Protein AF-A0A366HNV6-F1 (afdb_monomer_lite)

Organism: NCBI:txid748857

Secondary structure (DSSP, 8-state):
-HHHHHHHHHHHHHHHHHHHHHHHHHHHHHHHHHHHHHHHHHHHHHHHHHHHHHSS--S--EE--HHHHHHTTS-SSPPB-TTSPBPEEEEETTTTEEEEEPPPTTS--SGGGS-EEEEEETTEEEEEE-

Structure (mmCIF, N/CA/C/O backbone):
data_AF-A0A366HNV6-F1
#
_entry.id   AF-A0A366HNV6-F1
#
loop_
_atom_site.group_PDB
_atom_site.id
_atom_site.type_symbol
_atom_site.label_atom_id
_atom_site.label_alt_id
_atom_site.label_comp_id
_atom_site.label_asym_id
_atom_site.label_entity_id
_atom_site.label_seq_id
_atom_site.pdbx_PDB_ins_code
_atom_site.Cartn_x
_atom_site.Cartn_y
_atom_site.Cartn_z
_atom_site.occupancy
_atom_site.B_iso_or_equiv
_atom_site.auth_seq_id
_atom_site.auth_comp_id
_atom_site.auth_asym_id
_atom_site.auth_atom_id
_atom_site.pdbx_PDB_model_num
ATOM 1 N N . MET A 1 1 ? 29.506 -14.470 -51.397 1.00 60.12 1 MET A N 1
ATOM 2 C CA . MET A 1 1 ? 29.058 -15.365 -50.297 1.00 60.12 1 MET A CA 1
ATOM 3 C C . MET A 1 1 ? 29.420 -14.888 -48.881 1.00 60.12 1 MET A C 1
ATOM 5 O O . MET A 1 1 ? 28.647 -15.147 -47.970 1.00 60.12 1 MET A O 1
ATOM 9 N N . ILE A 1 2 ? 30.548 -14.193 -48.662 1.00 68.31 2 ILE A N 1
ATOM 10 C CA . ILE A 1 2 ? 31.012 -13.781 -47.314 1.00 68.31 2 ILE A CA 1
ATOM 11 C C . ILE A 1 2 ? 30.158 -12.655 -46.699 1.00 68.31 2 ILE A C 1
ATOM 13 O O . ILE A 1 2 ? 29.856 -12.694 -45.510 1.00 68.31 2 ILE A O 1
ATOM 17 N N . ILE A 1 3 ? 29.724 -11.684 -47.508 1.00 71.25 3 ILE A N 1
ATOM 18 C CA . ILE A 1 3 ? 28.937 -10.528 -47.040 1.00 71.25 3 ILE A CA 1
ATOM 19 C C . ILE A 1 3 ? 27.563 -10.976 -46.520 1.00 71.25 3 ILE A C 1
ATOM 21 O O . ILE A 1 3 ? 27.176 -10.599 -45.421 1.00 71.25 3 ILE A O 1
ATOM 25 N N . LEU A 1 4 ? 26.882 -11.876 -47.239 1.00 75.56 4 LEU A N 1
ATOM 26 C CA . LEU A 1 4 ? 25.573 -12.405 -46.840 1.00 75.56 4 LEU A CA 1
ATOM 27 C C . LEU A 1 4 ? 25.624 -13.147 -45.491 1.00 75.56 4 LEU A C 1
ATOM 29 O O . LEU A 1 4 ? 24.752 -12.950 -44.653 1.00 75.56 4 LEU A O 1
ATOM 33 N N . LYS A 1 5 ? 26.680 -13.936 -45.239 1.00 72.81 5 LYS A N 1
ATOM 34 C CA . LYS A 1 5 ? 26.885 -14.607 -43.941 1.00 72.81 5 LYS A CA 1
ATOM 35 C C . LYS A 1 5 ? 27.111 -13.618 -42.795 1.00 72.81 5 LYS A C 1
ATOM 37 O O . LYS A 1 5 ? 26.605 -13.843 -41.702 1.00 72.81 5 LYS A O 1
ATOM 42 N N . ARG A 1 6 ? 27.852 -12.531 -43.031 1.00 78.31 6 ARG A N 1
ATOM 43 C CA . ARG A 1 6 ? 28.111 -11.496 -42.013 1.00 78.31 6 ARG A CA 1
ATOM 44 C C . ARG A 1 6 ? 26.859 -10.682 -41.690 1.00 78.31 6 ARG A C 1
ATOM 46 O O . ARG A 1 6 ? 26.614 -10.403 -40.524 1.00 78.31 6 ARG A O 1
ATOM 53 N N . VAL A 1 7 ? 26.049 -10.369 -42.702 1.00 79.19 7 VAL A N 1
ATOM 54 C CA . VAL A 1 7 ? 24.757 -9.689 -42.522 1.00 79.19 7 VAL A CA 1
ATOM 55 C C . VAL A 1 7 ? 23.775 -10.579 -41.757 1.00 79.19 7 VAL A C 1
ATOM 57 O O . VAL A 1 7 ? 23.143 -10.116 -40.812 1.00 79.19 7 VAL A O 1
ATOM 60 N N . LEU A 1 8 ? 23.700 -11.871 -42.095 1.00 83.88 8 LEU A N 1
ATOM 61 C CA . LEU A 1 8 ? 22.845 -12.822 -41.382 1.00 83.88 8 LEU A CA 1
ATOM 62 C C . LEU A 1 8 ? 23.272 -12.988 -39.915 1.00 83.88 8 LEU A C 1
ATOM 64 O O . LEU A 1 8 ? 22.429 -12.972 -39.025 1.00 83.88 8 LEU A O 1
ATOM 68 N N . LEU A 1 9 ? 24.580 -13.092 -39.652 1.00 84.06 9 LEU A N 1
ATOM 69 C CA . LEU A 1 9 ? 25.114 -13.184 -38.291 1.00 84.06 9 LEU A CA 1
ATOM 70 C C . LEU A 1 9 ? 24.790 -11.928 -37.466 1.00 84.06 9 LEU A C 1
ATOM 72 O O . LEU A 1 9 ? 24.392 -12.045 -36.311 1.00 84.06 9 LEU A O 1
ATOM 76 N N . ALA A 1 10 ? 24.911 -10.738 -38.062 1.00 81.56 10 ALA A N 1
ATOM 77 C CA . ALA A 1 10 ? 24.554 -9.485 -37.403 1.00 81.56 10 ALA A CA 1
ATOM 78 C C . ALA A 1 10 ? 23.056 -9.426 -37.055 1.00 81.56 10 ALA A C 1
ATOM 80 O O . ALA A 1 10 ? 22.707 -9.051 -35.940 1.00 81.56 10 ALA A O 1
ATOM 81 N N . LEU A 1 11 ? 22.176 -9.863 -37.962 1.00 84.00 11 LEU A N 1
ATOM 82 C CA . LEU A 1 11 ? 20.732 -9.928 -37.709 1.00 84.00 11 LEU A CA 1
ATOM 83 C C . LEU A 1 11 ? 20.382 -10.893 -36.570 1.00 84.00 11 LEU A C 1
ATOM 85 O O . LEU A 1 11 ? 19.562 -10.558 -35.718 1.00 84.00 11 LEU A O 1
ATOM 89 N N . VAL A 1 12 ? 21.029 -12.060 -36.514 1.00 85.62 12 VAL A N 1
ATOM 90 C CA . VAL A 1 12 ? 20.831 -13.027 -35.423 1.00 85.62 12 VAL A CA 1
ATOM 91 C C . VAL A 1 12 ? 21.292 -12.446 -34.086 1.00 85.62 12 VAL A C 1
ATOM 93 O O . VAL A 1 12 ? 20.577 -12.569 -33.096 1.00 85.62 12 VAL A O 1
ATOM 96 N N . LEU A 1 13 ? 22.443 -11.772 -34.046 1.00 86.06 13 LEU A N 1
ATOM 97 C CA . LEU A 1 13 ? 22.943 -11.139 -32.821 1.00 86.06 13 LEU A CA 1
ATOM 98 C C . LEU A 1 13 ? 22.018 -10.019 -32.329 1.00 86.06 13 LEU A C 1
ATOM 100 O O . LEU A 1 13 ? 21.754 -9.937 -31.131 1.00 86.06 13 LEU A O 1
ATOM 104 N N . VAL A 1 14 ? 21.480 -9.201 -33.238 1.00 86.00 14 VAL A N 1
ATOM 105 C CA . VAL A 1 14 ? 20.482 -8.177 -32.895 1.00 86.00 14 VAL A CA 1
ATOM 106 C C . VAL A 1 14 ? 19.213 -8.827 -32.347 1.00 86.00 14 VAL A C 1
ATOM 108 O O . VAL A 1 14 ? 18.723 -8.415 -31.300 1.00 86.00 14 VAL A O 1
ATOM 111 N N . PHE A 1 15 ? 18.711 -9.878 -32.997 1.00 87.31 15 PHE A N 1
ATOM 112 C CA . PHE A 1 15 ? 17.508 -10.581 -32.553 1.00 87.31 15 PHE A CA 1
ATOM 113 C C . PHE A 1 15 ? 17.680 -11.211 -31.161 1.00 87.31 15 PHE A C 1
ATOM 115 O O . PHE A 1 15 ? 16.831 -11.033 -30.290 1.00 87.31 15 PHE A O 1
ATOM 122 N N . VAL A 1 16 ? 18.810 -11.879 -30.911 1.00 86.25 16 VAL A N 1
ATOM 123 C CA . VAL A 1 16 ? 19.139 -12.440 -29.590 1.00 86.25 16 VAL A CA 1
ATOM 124 C C . VAL A 1 16 ? 19.285 -11.332 -28.541 1.00 86.25 16 VAL A C 1
ATOM 126 O O . VAL A 1 16 ? 18.781 -11.479 -27.429 1.00 86.25 16 VAL A O 1
ATOM 129 N N . GLY A 1 17 ? 19.912 -10.205 -28.891 1.00 83.88 17 GLY A N 1
ATOM 130 C CA . GLY A 1 17 ? 20.029 -9.045 -28.005 1.00 83.88 17 GLY A CA 1
ATOM 131 C C . GLY A 1 17 ? 18.671 -8.465 -27.597 1.00 83.88 17 GLY A C 1
ATOM 132 O O . GLY A 1 17 ? 18.449 -8.195 -26.418 1.00 83.88 17 GLY A O 1
ATOM 133 N N . VAL A 1 18 ? 17.735 -8.346 -28.544 1.00 86.25 18 VAL A N 1
ATOM 134 C CA . VAL A 1 18 ? 16.360 -7.889 -28.273 1.00 86.25 18 VAL A CA 1
ATOM 135 C C . VAL A 1 18 ? 15.625 -8.862 -27.350 1.00 86.25 18 VAL A C 1
ATOM 137 O O . VAL A 1 18 ? 14.981 -8.427 -26.396 1.00 86.25 18 VAL A O 1
ATOM 140 N N . LEU A 1 19 ? 15.751 -10.173 -27.575 1.00 84.62 19 LEU A N 1
ATOM 141 C CA . LEU A 1 19 ? 15.124 -11.180 -26.713 1.00 84.62 19 LEU A CA 1
ATOM 142 C C . LEU A 1 19 ? 15.668 -11.151 -25.279 1.00 84.62 19 LEU A C 1
ATOM 144 O O . LEU A 1 19 ? 14.893 -11.261 -24.331 1.00 84.62 19 LEU A O 1
ATOM 148 N N . LEU A 1 20 ? 16.980 -10.966 -25.106 1.00 79.94 20 LEU A N 1
ATOM 149 C CA . LEU A 1 20 ? 17.590 -10.833 -23.781 1.00 79.94 20 LEU A CA 1
ATOM 150 C C . LEU A 1 20 ? 17.120 -9.561 -23.066 1.00 79.94 20 LEU A C 1
ATOM 152 O O . LEU A 1 20 ? 16.780 -9.622 -21.886 1.00 79.94 20 LEU A O 1
ATOM 156 N N . ALA A 1 21 ? 17.042 -8.431 -23.775 1.00 80.19 21 ALA A N 1
ATOM 157 C CA . ALA A 1 21 ? 16.529 -7.181 -23.217 1.00 80.19 21 ALA A CA 1
ATOM 158 C C . ALA A 1 21 ? 15.062 -7.314 -22.774 1.00 80.19 21 ALA A C 1
ATOM 160 O O . ALA A 1 21 ? 14.717 -6.920 -21.662 1.00 80.19 21 ALA A O 1
ATOM 161 N N . LEU A 1 22 ? 14.215 -7.942 -23.597 1.00 78.94 22 LEU A N 1
ATOM 162 C CA . LEU A 1 22 ? 12.825 -8.240 -23.239 1.00 78.94 22 LEU A CA 1
ATOM 163 C C . LEU A 1 22 ? 12.741 -9.165 -22.018 1.00 78.94 22 LEU A C 1
ATOM 165 O O . LEU A 1 22 ? 11.965 -8.899 -21.105 1.00 78.94 22 LEU A O 1
ATOM 169 N N . GLY A 1 23 ? 13.561 -10.218 -21.962 1.00 72.06 23 GLY A N 1
ATOM 170 C CA . GLY A 1 23 ? 13.603 -11.134 -20.819 1.00 72.06 23 GLY A CA 1
ATOM 171 C C . GLY A 1 23 ? 13.989 -10.444 -19.506 1.00 72.06 23 GLY A C 1
ATOM 172 O O . GLY A 1 23 ? 13.393 -10.725 -18.466 1.00 72.06 23 GLY A O 1
ATOM 173 N N . LEU A 1 24 ? 14.942 -9.508 -19.550 1.00 74.88 24 LEU A N 1
ATOM 174 C CA . LEU A 1 24 ? 15.334 -8.704 -18.388 1.00 74.88 24 LEU A CA 1
ATOM 175 C C . LEU A 1 24 ? 14.228 -7.733 -17.958 1.00 74.88 24 LEU A C 1
ATOM 177 O O . LEU A 1 24 ? 13.960 -7.625 -16.764 1.00 74.88 24 LEU A O 1
ATOM 181 N N . LEU A 1 25 ? 13.545 -7.090 -18.911 1.00 68.62 25 LEU A N 1
ATOM 182 C CA . LEU A 1 25 ? 12.407 -6.208 -18.629 1.00 68.62 25 LEU A CA 1
ATOM 183 C C . LEU A 1 25 ? 11.244 -6.966 -17.974 1.00 68.62 25 LEU A C 1
ATOM 185 O O . LEU A 1 25 ? 10.707 -6.504 -16.972 1.00 68.62 25 LEU A O 1
ATOM 189 N N . PHE A 1 26 ? 10.903 -8.155 -18.480 1.00 65.75 26 PHE A N 1
ATOM 190 C CA . PHE A 1 26 ? 9.864 -9.008 -17.889 1.00 65.75 26 PHE A CA 1
ATOM 191 C C . PHE A 1 26 ? 10.214 -9.501 -16.484 1.00 65.75 26 PHE A C 1
ATOM 193 O O . PHE A 1 26 ? 9.329 -9.708 -15.653 1.00 65.75 26 PHE A O 1
ATOM 200 N N . ARG A 1 27 ? 11.500 -9.745 -16.216 1.00 61.78 27 ARG A N 1
ATOM 201 C CA . ARG A 1 27 ? 11.951 -10.134 -14.879 1.00 61.78 27 ARG A CA 1
ATOM 202 C C . ARG A 1 27 ? 11.842 -8.958 -13.912 1.00 61.78 27 ARG A C 1
ATOM 204 O O . ARG A 1 27 ? 11.196 -9.104 -12.882 1.00 61.78 27 ARG A O 1
ATOM 211 N N . ALA A 1 28 ? 12.361 -7.794 -14.300 1.00 61.25 28 ALA A N 1
ATOM 212 C CA . ALA A 1 28 ? 12.270 -6.575 -13.502 1.00 61.25 28 ALA A CA 1
ATOM 213 C C . ALA A 1 28 ? 10.812 -6.189 -13.203 1.00 61.25 28 ALA A C 1
ATOM 215 O O . ALA A 1 28 ? 10.495 -5.845 -12.070 1.00 61.25 28 ALA A O 1
ATOM 216 N N . SER A 1 29 ? 9.902 -6.315 -14.177 1.00 63.62 29 SER A N 1
ATOM 217 C CA . SER A 1 29 ? 8.482 -6.027 -13.947 1.00 63.62 29 SER A CA 1
ATOM 218 C C . SER A 1 29 ? 7.850 -6.978 -12.929 1.00 63.62 29 SER A C 1
ATOM 220 O O . SER A 1 29 ? 7.024 -6.555 -12.131 1.00 63.62 29 SER A O 1
ATOM 222 N N . LYS A 1 30 ? 8.230 -8.264 -12.932 1.00 61.50 30 LYS A N 1
ATOM 223 C CA . LYS A 1 30 ? 7.738 -9.225 -11.934 1.00 61.50 30 LYS A CA 1
ATOM 224 C C . LYS A 1 30 ? 8.288 -8.934 -10.544 1.00 61.50 30 LYS A C 1
ATOM 226 O O . LYS A 1 30 ? 7.525 -9.013 -9.588 1.00 61.50 30 LYS A O 1
ATOM 231 N N . ASP A 1 31 ? 9.569 -8.592 -10.445 1.00 61.47 31 ASP A N 1
ATOM 232 C CA . ASP A 1 31 ? 10.207 -8.278 -9.166 1.00 61.47 31 ASP A CA 1
ATOM 233 C C . ASP A 1 31 ? 9.547 -7.045 -8.515 1.00 61.47 31 ASP A C 1
ATOM 235 O O . ASP A 1 31 ? 9.221 -7.088 -7.333 1.00 61.47 31 ASP A O 1
ATOM 239 N N . ILE A 1 32 ? 9.227 -6.010 -9.304 1.00 64.25 32 ILE A N 1
ATOM 240 C CA . ILE A 1 32 ? 8.512 -4.809 -8.835 1.00 64.25 32 ILE A CA 1
ATOM 241 C C . ILE A 1 32 ? 7.104 -5.149 -8.313 1.00 64.25 32 ILE A C 1
ATOM 243 O O . ILE A 1 32 ? 6.721 -4.711 -7.233 1.00 64.25 32 ILE A O 1
ATOM 247 N N . VAL A 1 33 ? 6.332 -5.964 -9.040 1.00 64.19 33 VAL A N 1
ATOM 248 C CA . VAL A 1 33 ? 4.962 -6.332 -8.626 1.00 64.19 33 VAL A CA 1
ATOM 249 C C . VAL A 1 33 ? 4.960 -7.180 -7.347 1.00 64.19 33 VAL A C 1
ATOM 251 O O . VAL A 1 33 ? 4.050 -7.069 -6.521 1.00 64.19 33 VAL A O 1
ATOM 254 N N . VAL A 1 34 ? 5.960 -8.049 -7.168 1.00 64.94 34 VAL A N 1
ATOM 255 C CA . VAL A 1 34 ? 6.117 -8.834 -5.933 1.00 64.94 34 VAL A CA 1
ATOM 256 C C . VAL A 1 34 ? 6.438 -7.920 -4.751 1.00 64.94 34 VAL A C 1
ATOM 258 O O . VAL A 1 34 ? 5.854 -8.104 -3.682 1.00 64.94 34 VAL A O 1
ATOM 261 N N . ASP A 1 35 ? 7.300 -6.923 -4.952 1.00 78.06 35 ASP A N 1
ATOM 262 C CA . ASP A 1 35 ? 7.664 -5.953 -3.917 1.00 78.06 35 ASP A CA 1
ATOM 263 C C . ASP A 1 35 ? 6.448 -5.125 -3.470 1.00 78.06 35 ASP A C 1
ATOM 265 O O . ASP A 1 35 ? 6.149 -5.065 -2.275 1.00 78.06 35 ASP A O 1
ATOM 269 N N . THR A 1 36 ? 5.628 -4.631 -4.411 1.00 80.94 36 THR A N 1
ATOM 270 C CA . THR A 1 36 ? 4.380 -3.929 -4.060 1.00 80.94 36 THR A CA 1
ATOM 271 C C . THR A 1 36 ? 3.443 -4.788 -3.212 1.00 80.94 36 THR A C 1
ATOM 273 O O . THR A 1 36 ? 2.882 -4.315 -2.222 1.00 80.94 36 THR A O 1
ATOM 276 N N . ARG A 1 37 ? 3.240 -6.060 -3.586 1.00 80.31 37 ARG A N 1
ATOM 277 C CA . ARG A 1 37 ? 2.357 -6.972 -2.834 1.00 80.31 37 ARG A CA 1
ATOM 278 C C . ARG A 1 37 ? 2.845 -7.150 -1.398 1.00 80.31 37 ARG A C 1
ATOM 280 O O . ARG A 1 37 ? 2.030 -7.142 -0.476 1.00 80.31 37 ARG A O 1
ATOM 287 N N . MET A 1 38 ? 4.154 -7.302 -1.213 1.00 82.31 38 MET A N 1
ATOM 288 C CA . MET A 1 38 ? 4.768 -7.446 0.107 1.00 82.31 38 MET A CA 1
ATOM 289 C C . MET A 1 38 ? 4.630 -6.171 0.941 1.00 82.31 38 MET A C 1
ATOM 291 O O . MET A 1 38 ? 4.242 -6.250 2.106 1.00 82.31 38 MET A O 1
ATOM 295 N N . GLU A 1 39 ? 4.872 -5.005 0.345 1.00 83.75 39 GLU A N 1
ATOM 296 C CA . GLU A 1 39 ? 4.720 -3.701 0.999 1.00 83.75 39 GLU A CA 1
ATOM 297 C C . GLU A 1 39 ? 3.267 -3.424 1.414 1.00 83.75 39 GLU A C 1
ATOM 299 O O . GLU A 1 39 ? 3.011 -2.973 2.534 1.00 83.75 39 GLU A O 1
ATOM 304 N N . LEU A 1 40 ? 2.291 -3.776 0.571 1.00 84.25 40 LEU A N 1
ATOM 305 C CA . LEU A 1 40 ? 0.869 -3.648 0.897 1.00 84.25 40 LEU A CA 1
ATOM 306 C C . LEU A 1 40 ? 0.471 -4.546 2.080 1.00 84.25 40 LEU A C 1
ATOM 308 O O . LEU A 1 40 ? -0.265 -4.117 2.971 1.00 84.25 40 LEU A O 1
ATOM 312 N N . VAL A 1 41 ? 0.980 -5.783 2.120 1.00 84.50 41 VAL A N 1
ATOM 313 C CA . VAL A 1 41 ? 0.772 -6.700 3.252 1.00 84.50 41 VAL A CA 1
ATOM 314 C C . VAL A 1 41 ? 1.461 -6.178 4.514 1.00 84.50 41 VAL A C 1
ATOM 316 O O . VAL A 1 41 ? 0.859 -6.219 5.583 1.00 84.50 41 VAL A O 1
ATOM 319 N N . ALA A 1 42 ? 2.676 -5.637 4.414 1.00 85.38 42 ALA A N 1
ATOM 320 C CA . ALA A 1 42 ? 3.372 -5.038 5.551 1.00 85.38 42 ALA A CA 1
ATOM 321 C C . ALA A 1 42 ? 2.584 -3.855 6.136 1.00 85.38 42 ALA A C 1
ATOM 323 O O . ALA A 1 42 ? 2.411 -3.774 7.352 1.00 85.38 42 ALA A O 1
ATOM 324 N N . CYS A 1 43 ? 2.026 -2.993 5.279 1.00 86.50 43 CYS A N 1
ATOM 325 C CA . CYS A 1 43 ? 1.140 -1.910 5.704 1.00 86.50 43 CYS A CA 1
ATOM 326 C C . CYS A 1 43 ? -0.115 -2.440 6.410 1.00 86.50 43 CYS A C 1
ATOM 328 O O . CYS A 1 43 ? -0.556 -1.871 7.408 1.00 86.50 43 CYS A O 1
ATOM 330 N N . ALA A 1 44 ? -0.682 -3.542 5.918 1.00 87.38 44 ALA A N 1
ATOM 331 C CA . ALA A 1 44 ? -1.868 -4.160 6.496 1.00 87.38 44 ALA A CA 1
ATOM 332 C C . ALA A 1 44 ? -1.590 -4.774 7.879 1.00 87.38 44 ALA A C 1
ATOM 334 O O . ALA A 1 44 ? -2.379 -4.586 8.805 1.00 87.38 44 ALA A O 1
ATOM 335 N N . VAL A 1 45 ? -0.447 -5.447 8.042 1.00 87.38 45 VAL A N 1
ATOM 336 C CA . VAL A 1 45 ? 0.016 -5.969 9.338 1.00 87.38 45 VAL A CA 1
ATOM 337 C C . VAL A 1 45 ? 0.255 -4.825 10.319 1.00 87.38 45 VAL A C 1
ATOM 339 O O . VAL A 1 45 ? -0.252 -4.862 11.436 1.00 87.38 45 VAL A O 1
ATOM 342 N N . ALA A 1 46 ? 0.938 -3.765 9.891 1.00 88.06 46 ALA A N 1
ATOM 343 C CA . ALA A 1 46 ? 1.201 -2.618 10.749 1.00 88.06 46 ALA A CA 1
ATOM 344 C C . ALA A 1 46 ? -0.095 -1.896 11.167 1.00 88.06 46 ALA A C 1
ATOM 346 O O . ALA A 1 46 ? -0.242 -1.489 12.319 1.00 88.06 46 ALA A O 1
ATOM 347 N N . ALA A 1 47 ? -1.074 -1.782 10.262 1.00 86.75 47 ALA A N 1
ATOM 348 C CA . ALA A 1 47 ? -2.398 -1.248 10.581 1.00 86.75 47 ALA A CA 1
ATOM 349 C C . ALA A 1 47 ? -3.146 -2.121 11.600 1.00 86.75 47 ALA A C 1
ATOM 351 O O . ALA A 1 47 ? -3.782 -1.585 12.512 1.00 86.75 47 ALA A O 1
ATOM 352 N N . GLN A 1 48 ? -3.042 -3.449 11.485 1.00 87.56 48 GLN A N 1
ATOM 353 C CA . GLN A 1 48 ? -3.602 -4.379 12.465 1.00 87.56 48 GLN A CA 1
ATOM 354 C C . GLN A 1 48 ? -2.930 -4.228 13.835 1.00 87.56 48 GLN A C 1
ATOM 356 O O . GLN A 1 48 ? -3.620 -4.132 14.850 1.00 87.56 48 GLN A O 1
ATOM 361 N N . ASP A 1 49 ? -1.601 -4.150 13.881 1.00 88.00 49 ASP A N 1
ATOM 362 C CA . ASP A 1 49 ? -0.849 -3.954 15.124 1.00 88.00 49 ASP A CA 1
ATOM 363 C C . ASP A 1 49 ? -1.177 -2.609 15.778 1.00 88.00 49 ASP A C 1
ATOM 365 O O . ASP A 1 49 ? -1.382 -2.531 16.995 1.00 88.00 49 ASP A O 1
ATOM 369 N N . TYR A 1 50 ? -1.327 -1.554 14.973 1.00 87.25 50 TYR A N 1
ATOM 370 C CA . TYR A 1 50 ? -1.793 -0.256 15.446 1.00 87.25 50 TYR A CA 1
ATOM 371 C C . TYR A 1 50 ? -3.181 -0.365 16.087 1.00 87.25 50 TYR A C 1
ATOM 373 O O . TYR A 1 50 ? -3.375 0.126 17.203 1.00 87.25 50 TYR A O 1
ATOM 381 N N . ARG A 1 51 ? -4.127 -1.049 15.425 1.00 86.81 51 ARG A N 1
ATOM 382 C CA . ARG A 1 51 ? -5.493 -1.282 15.924 1.00 86.81 51 ARG A CA 1
ATOM 383 C C . ARG A 1 51 ? -5.514 -2.104 17.209 1.00 86.81 51 ARG A C 1
ATOM 385 O O . ARG A 1 51 ? -6.310 -1.791 18.100 1.00 86.81 51 ARG A O 1
ATOM 392 N N . ASN A 1 52 ? -4.655 -3.116 1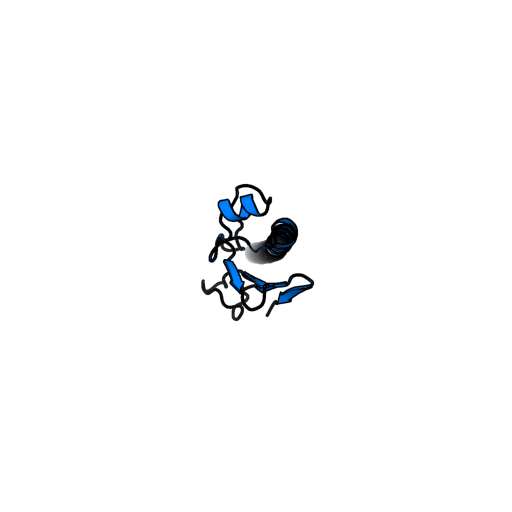7.309 1.00 87.62 52 ASN A N 1
ATOM 393 C CA . ASN A 1 52 ? -4.490 -3.950 18.499 1.00 87.62 52 ASN A CA 1
ATOM 394 C C . ASN A 1 52 ? -3.940 -3.137 19.678 1.00 87.62 52 ASN A C 1
ATOM 396 O O . ASN A 1 52 ? -4.401 -3.294 20.805 1.00 87.62 52 ASN A O 1
ATOM 400 N N . THR A 1 53 ? -2.996 -2.234 19.410 1.00 87.38 53 THR A N 1
ATOM 401 C CA . THR A 1 53 ? -2.327 -1.423 20.437 1.00 87.38 53 THR A CA 1
ATOM 402 C C . THR A 1 53 ? -3.199 -0.264 20.923 1.00 87.38 53 THR A C 1
ATOM 404 O O . THR A 1 53 ? -3.274 0.003 22.119 1.00 87.38 53 THR A O 1
ATOM 407 N N . HIS A 1 54 ? -3.873 0.433 20.005 1.00 87.50 54 HIS A N 1
ATOM 408 C CA . HIS A 1 54 ? -4.579 1.686 20.300 1.00 87.50 54 HIS A CA 1
ATOM 409 C C . HIS A 1 54 ? -6.096 1.526 20.426 1.00 87.50 54 HIS A C 1
ATOM 411 O O . HIS A 1 54 ? -6.788 2.489 20.755 1.00 87.50 54 HIS A O 1
ATOM 417 N N . GLY A 1 55 ? -6.645 0.348 20.124 1.00 87.44 55 GLY A N 1
ATOM 418 C CA . GLY A 1 55 ? -8.089 0.118 20.170 1.00 87.44 55 GLY A CA 1
ATOM 419 C C . GLY A 1 55 ? -8.877 0.795 19.038 1.00 87.44 55 GLY A C 1
ATOM 420 O O . GLY A 1 55 ? -10.104 0.727 19.033 1.00 87.44 55 GLY A O 1
ATOM 421 N N . LYS A 1 56 ? -8.199 1.437 18.078 1.00 87.00 56 LYS A N 1
ATOM 422 C CA . LYS A 1 56 ? -8.801 2.136 16.934 1.00 87.00 56 LYS A CA 1
ATOM 423 C C . LYS A 1 56 ? -7.900 2.085 15.701 1.00 87.00 56 LYS A C 1
ATOM 425 O O . LYS A 1 56 ? -6.690 1.922 15.825 1.00 87.00 56 LYS A O 1
ATOM 430 N N . TRP A 1 57 ? -8.493 2.234 14.521 1.00 85.62 57 TRP A N 1
ATOM 431 C CA . TRP A 1 57 ? -7.755 2.360 13.262 1.00 85.62 57 TRP A CA 1
ATOM 432 C C . TRP A 1 57 ? -7.055 3.728 13.144 1.00 85.62 57 TRP A C 1
ATOM 434 O O . TRP A 1 57 ? -7.482 4.680 13.808 1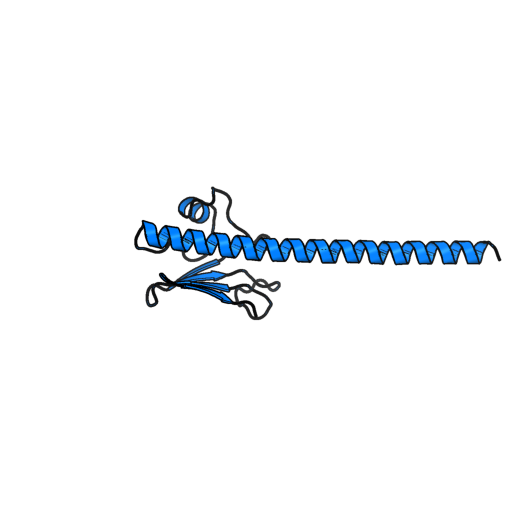.00 85.62 57 TRP A O 1
ATOM 444 N N . PRO A 1 58 ? -6.013 3.857 12.299 1.00 81.50 58 PRO A N 1
ATOM 445 C CA . PRO A 1 58 ? -5.351 5.136 12.038 1.00 81.50 58 PRO A CA 1
ATOM 446 C C . PRO A 1 58 ? -6.339 6.193 11.518 1.00 81.50 58 PRO A C 1
ATOM 448 O O . PRO A 1 58 ? -7.218 5.891 10.712 1.00 81.50 58 PRO A O 1
ATOM 451 N N . GLU A 1 59 ? -6.193 7.446 11.957 1.00 71.31 59 GLU A N 1
ATOM 452 C CA . GLU A 1 59 ? -7.164 8.520 11.670 1.00 71.31 59 GLU A CA 1
ATOM 453 C C . GLU A 1 59 ? -7.054 9.128 10.259 1.00 71.31 59 GLU A C 1
ATOM 455 O O . GLU A 1 59 ? -7.897 9.937 9.874 1.00 71.31 59 GLU A O 1
ATOM 460 N N . ASN A 1 60 ? -6.082 8.710 9.447 1.00 66.81 60 ASN A N 1
ATOM 461 C CA . ASN A 1 60 ? -5.891 9.252 8.104 1.00 66.81 60 ASN A CA 1
ATOM 462 C C . ASN A 1 60 ? -6.619 8.381 7.063 1.00 66.81 60 ASN A C 1
ATOM 464 O O . ASN A 1 60 ? -6.220 7.250 6.780 1.00 66.81 60 ASN A O 1
ATOM 468 N N . ARG A 1 61 ? -7.731 8.900 6.530 1.00 64.50 61 ARG A N 1
ATOM 469 C CA . ARG A 1 61 ? -8.565 8.238 5.517 1.00 64.50 61 ARG A CA 1
ATOM 470 C C . ARG A 1 61 ? -8.214 8.811 4.157 1.00 64.50 61 ARG A C 1
ATOM 472 O O . ARG A 1 61 ? -8.547 9.953 3.859 1.00 64.50 61 ARG A O 1
ATOM 479 N N . GLY A 1 62 ? -7.537 8.027 3.341 1.00 74.94 62 GLY A N 1
ATOM 480 C CA . GLY A 1 62 ? -7.054 8.496 2.056 1.00 74.94 62 GLY A CA 1
ATOM 481 C C . GLY A 1 62 ? -5.803 7.743 1.688 1.00 74.94 62 GLY A C 1
ATOM 482 O O . GLY A 1 62 ? -5.906 6.698 1.067 1.00 74.94 62 GLY A O 1
ATOM 483 N N . GLN A 1 63 ? -4.642 8.249 2.088 1.00 84.38 63 GLN A N 1
ATOM 484 C CA . GLN A 1 63 ? -3.346 7.744 1.643 1.00 84.38 63 GLN A CA 1
ATOM 485 C C . GLN A 1 63 ? -2.444 7.377 2.824 1.00 84.38 63 GLN A C 1
ATOM 487 O O . GLN A 1 63 ? -2.450 8.048 3.856 1.00 84.38 63 GLN A O 1
ATOM 492 N N . ILE A 1 64 ? -1.631 6.335 2.655 1.00 83.75 64 ILE A N 1
ATOM 493 C CA . ILE A 1 64 ? -0.536 5.979 3.559 1.00 83.75 64 ILE A CA 1
ATOM 494 C C . ILE A 1 64 ? 0.641 6.906 3.250 1.00 83.75 64 ILE A C 1
ATOM 496 O O . ILE A 1 64 ? 1.613 6.551 2.583 1.00 83.75 64 ILE A O 1
ATOM 500 N N . ASP A 1 65 ? 0.514 8.148 3.705 1.00 82.75 65 ASP A N 1
ATOM 501 C CA . ASP A 1 65 ? 1.577 9.140 3.617 1.00 82.75 65 ASP A CA 1
ATOM 502 C C . ASP A 1 65 ? 2.676 8.886 4.673 1.00 82.75 65 ASP A C 1
ATOM 504 O O . ASP A 1 65 ? 2.659 7.907 5.428 1.00 82.75 65 ASP A O 1
ATOM 508 N N . ALA A 1 66 ? 3.667 9.775 4.727 1.00 80.44 66 ALA A N 1
ATOM 509 C CA . ALA A 1 66 ? 4.756 9.710 5.701 1.00 80.44 66 ALA A CA 1
ATOM 510 C C . ALA A 1 66 ? 4.269 9.728 7.163 1.00 80.44 66 ALA A C 1
ATOM 512 O O . ALA A 1 66 ? 4.865 9.076 8.023 1.00 80.44 66 ALA A O 1
ATOM 513 N N . SER A 1 67 ? 3.188 10.457 7.456 1.00 80.19 67 SER A N 1
ATOM 514 C CA . SER A 1 67 ? 2.630 10.560 8.807 1.00 80.19 67 SER A CA 1
ATOM 515 C C . SER A 1 67 ? 1.969 9.251 9.231 1.00 80.19 67 SER A C 1
ATOM 517 O O . SER A 1 67 ? 2.221 8.770 10.336 1.00 80.19 67 SER A O 1
ATOM 519 N N . VAL A 1 68 ? 1.214 8.618 8.327 1.00 81.38 68 VAL A N 1
ATOM 520 C CA . VAL A 1 68 ? 0.598 7.305 8.562 1.00 81.38 68 VAL A CA 1
ATOM 521 C C . VAL A 1 68 ? 1.671 6.239 8.686 1.00 81.38 68 VAL A C 1
ATOM 523 O O . VAL A 1 68 ? 1.649 5.465 9.632 1.00 81.38 68 VAL A O 1
ATOM 526 N N . SER A 1 69 ? 2.654 6.242 7.788 1.00 81.81 69 SER A N 1
ATOM 527 C CA . SER A 1 69 ? 3.773 5.294 7.828 1.00 81.81 69 SER A CA 1
ATOM 528 C C . SER A 1 69 ? 4.539 5.392 9.152 1.00 81.81 69 SER A C 1
ATOM 530 O O . SER A 1 69 ? 4.865 4.373 9.759 1.00 81.81 69 SER A O 1
ATOM 532 N N . THR A 1 70 ? 4.734 6.613 9.663 1.00 83.50 70 THR A N 1
ATOM 533 C CA . THR A 1 70 ? 5.337 6.844 10.984 1.00 83.50 70 THR A CA 1
ATOM 534 C C . THR A 1 70 ? 4.441 6.333 12.112 1.00 83.50 70 THR A C 1
ATOM 536 O O . THR A 1 70 ? 4.930 5.652 13.010 1.00 83.50 70 T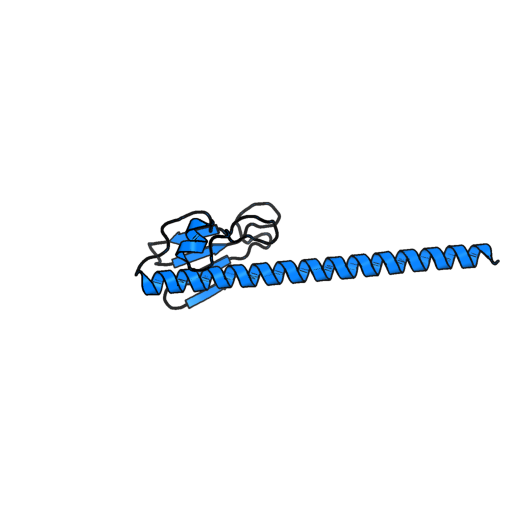HR A O 1
ATOM 539 N N . ALA A 1 71 ? 3.134 6.614 12.062 1.00 79.31 71 ALA A N 1
ATOM 540 C CA . ALA A 1 71 ? 2.169 6.144 13.059 1.00 79.31 71 ALA A CA 1
ATOM 541 C C . ALA A 1 71 ? 2.071 4.610 13.108 1.00 79.31 71 ALA A C 1
ATOM 543 O O . ALA A 1 71 ? 1.898 4.038 14.180 1.00 79.31 71 ALA A O 1
ATOM 544 N N . LEU A 1 72 ? 2.233 3.952 11.960 1.00 82.56 72 LEU A N 1
ATOM 545 C CA . LEU A 1 72 ? 2.284 2.499 11.814 1.00 82.56 72 LEU A CA 1
ATOM 546 C C . LEU A 1 72 ? 3.655 1.898 12.185 1.00 82.56 72 LEU A C 1
ATOM 548 O O . LEU A 1 72 ? 3.838 0.689 12.092 1.00 82.56 72 LEU A O 1
ATOM 552 N N . GLY A 1 73 ? 4.638 2.710 12.590 1.00 79.88 73 GLY A N 1
ATOM 553 C CA . GLY A 1 73 ? 5.977 2.231 12.951 1.00 79.88 73 GLY A CA 1
ATOM 554 C C . GLY A 1 73 ? 6.830 1.779 11.759 1.00 79.88 73 GLY A C 1
ATOM 555 O O . GLY A 1 73 ? 7.859 1.137 11.947 1.00 79.88 73 GLY A O 1
ATOM 556 N N . MET A 1 74 ? 6.439 2.131 10.532 1.00 78.75 74 MET A N 1
ATOM 557 C CA . MET A 1 74 ? 7.096 1.713 9.288 1.00 78.75 74 MET A CA 1
ATOM 558 C C . MET A 1 74 ? 8.175 2.696 8.801 1.00 78.75 74 MET A C 1
ATOM 560 O O . MET A 1 74 ? 8.749 2.495 7.729 1.00 78.75 74 MET A O 1
ATOM 564 N N . GLY A 1 75 ? 8.457 3.753 9.570 1.00 75.88 75 GLY A N 1
ATOM 565 C CA . GLY A 1 75 ? 9.385 4.830 9.211 1.00 75.88 75 GLY A CA 1
ATOM 566 C C . GLY A 1 75 ? 8.716 6.002 8.476 1.00 75.88 75 GLY A C 1
ATOM 567 O O . GLY A 1 75 ? 7.556 5.934 8.086 1.00 75.88 75 GLY A O 1
ATOM 568 N N . GLY A 1 76 ? 9.455 7.106 8.308 1.00 67.06 76 GLY A N 1
ATOM 569 C CA . GLY A 1 76 ? 8.934 8.378 7.777 1.00 67.06 76 GLY A CA 1
ATOM 570 C C . GLY A 1 76 ? 8.809 8.478 6.253 1.00 67.06 76 GLY A C 1
ATOM 571 O O . GLY A 1 76 ? 8.474 9.544 5.744 1.00 67.06 76 GLY A O 1
ATOM 572 N N . GLY A 1 77 ? 9.099 7.409 5.510 1.00 73.00 77 GLY A N 1
ATOM 573 C CA . GLY A 1 77 ? 8.865 7.359 4.067 1.00 73.00 77 GLY A CA 1
ATOM 574 C C . GLY A 1 77 ? 7.436 6.907 3.783 1.00 73.00 77 GLY A C 1
ATOM 575 O O . GLY A 1 77 ? 7.035 5.853 4.268 1.00 73.00 77 GLY A O 1
ATOM 576 N N . GLY A 1 78 ? 6.673 7.689 3.014 1.00 72.50 78 GLY A N 1
ATOM 577 C CA . GLY A 1 78 ? 5.368 7.245 2.516 1.00 72.50 78 GLY A CA 1
ATOM 578 C C . GLY A 1 78 ? 5.520 5.982 1.667 1.00 72.50 78 GLY A C 1
ATOM 579 O O . GLY A 1 78 ? 6.457 5.883 0.873 1.00 72.50 78 GLY A O 1
ATOM 580 N N . ARG A 1 79 ? 4.620 5.016 1.849 1.00 81.44 79 ARG A N 1
ATOM 581 C CA . ARG A 1 79 ? 4.656 3.733 1.136 1.00 81.44 79 ARG A CA 1
ATOM 582 C C . ARG A 1 79 ? 3.916 3.850 -0.193 1.00 81.44 79 ARG A C 1
ATOM 584 O O . ARG A 1 79 ? 2.827 4.423 -0.234 1.00 81.44 79 ARG A O 1
ATOM 591 N N . GLN A 1 80 ? 4.524 3.352 -1.267 1.00 84.44 80 GLN A N 1
ATOM 592 C CA . GLN A 1 80 ? 4.064 3.560 -2.640 1.00 84.44 80 GLN A CA 1
ATOM 593 C C . GLN A 1 80 ? 3.878 2.240 -3.398 1.00 84.44 80 GLN A C 1
ATOM 595 O O . GLN A 1 80 ? 4.539 1.251 -3.096 1.00 84.44 80 GLN A O 1
ATOM 600 N N . ASP A 1 81 ? 2.986 2.257 -4.387 1.00 84.50 81 ASP A N 1
ATOM 601 C CA . ASP A 1 81 ? 2.774 1.189 -5.363 1.00 84.50 81 ASP A CA 1
ATOM 602 C C . ASP A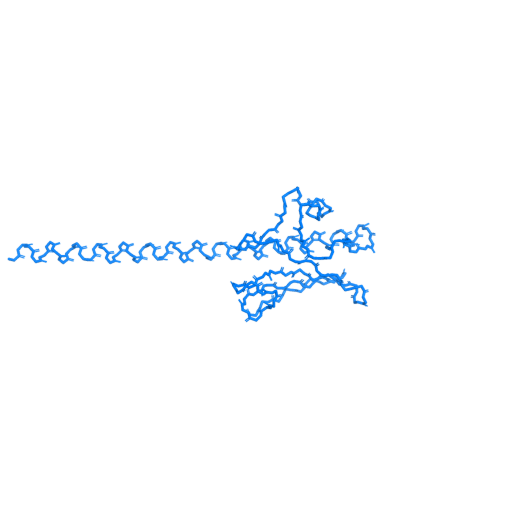 1 81 ? 3.857 1.173 -6.462 1.00 84.50 81 ASP A C 1
ATOM 604 O O . ASP A 1 81 ? 4.745 2.030 -6.501 1.00 84.50 81 ASP A O 1
ATOM 608 N N . GLU A 1 82 ? 3.774 0.220 -7.397 1.00 80.81 82 GLU A N 1
ATOM 609 C CA . GLU A 1 82 ? 4.732 0.076 -8.505 1.00 80.81 82 GLU A CA 1
ATOM 610 C C . GLU A 1 82 ? 4.757 1.270 -9.473 1.00 80.81 82 GLU A C 1
ATOM 612 O O . GLU A 1 82 ? 5.662 1.387 -10.302 1.00 80.81 82 GLU A O 1
ATOM 617 N N . TRP A 1 83 ? 3.781 2.173 -9.362 1.00 80.00 83 TRP A N 1
ATOM 618 C CA . TRP A 1 83 ? 3.682 3.405 -10.136 1.00 80.00 83 TRP A CA 1
ATOM 619 C C . TRP A 1 83 ? 4.110 4.642 -9.329 1.00 80.00 83 TRP A C 1
ATOM 621 O O . TRP A 1 83 ? 3.958 5.768 -9.809 1.00 80.00 83 TRP A O 1
ATOM 631 N N . GLY A 1 84 ? 4.655 4.458 -8.122 1.00 80.06 84 GLY A N 1
ATOM 632 C CA . GLY A 1 84 ? 5.126 5.534 -7.247 1.00 80.06 84 GLY A CA 1
ATOM 633 C C . GLY A 1 84 ? 4.000 6.318 -6.568 1.00 80.06 84 GLY A C 1
ATOM 634 O O . GLY A 1 84 ? 4.216 7.435 -6.089 1.00 80.06 84 GLY A O 1
ATOM 635 N N . ARG A 1 85 ? 2.778 5.779 -6.538 1.00 84.31 85 ARG A N 1
ATOM 636 C CA . ARG A 1 85 ? 1.620 6.422 -5.905 1.00 84.31 85 ARG A CA 1
ATOM 637 C C . ARG A 1 85 ? 1.435 5.876 -4.499 1.00 84.31 85 ARG A C 1
ATOM 639 O O . ARG A 1 85 ? 1.636 4.687 -4.286 1.00 84.31 85 ARG A O 1
ATOM 646 N N . PRO A 1 86 ? 1.041 6.707 -3.527 1.00 85.81 86 PRO A N 1
ATOM 647 C CA . PRO A 1 86 ? 0.852 6.237 -2.166 1.00 85.81 86 PRO A CA 1
ATOM 648 C C . PRO A 1 86 ? -0.259 5.188 -2.097 1.00 85.81 86 PRO A C 1
ATOM 650 O O . PRO A 1 86 ? -1.283 5.319 -2.774 1.00 85.81 86 PRO A O 1
ATOM 653 N N . PHE A 1 87 ? -0.088 4.183 -1.240 1.00 87.94 87 PHE A N 1
ATOM 654 C CA . PHE A 1 87 ? -1.170 3.242 -0.963 1.00 87.94 87 PHE A CA 1
ATOM 655 C C . PHE A 1 87 ? -2.376 3.961 -0.381 1.00 87.94 87 PHE A C 1
ATOM 657 O O . PHE A 1 87 ? -2.243 4.933 0.360 1.00 87.94 87 PHE A O 1
ATOM 664 N N . LEU A 1 88 ? -3.562 3.458 -0.688 1.00 87.25 88 LE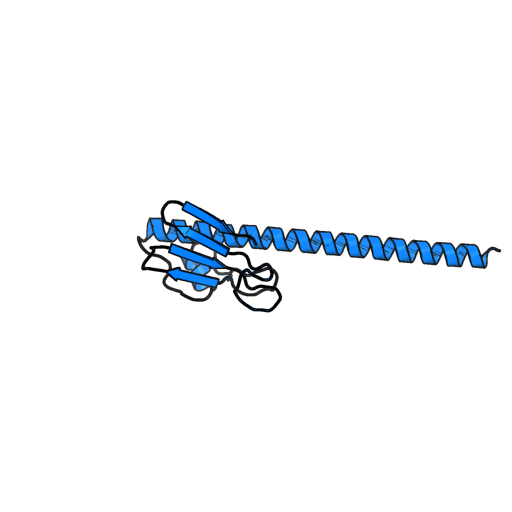U A N 1
ATOM 665 C CA . LEU A 1 88 ? -4.800 3.982 -0.146 1.00 87.25 88 LEU A CA 1
ATOM 666 C C . LEU A 1 88 ? -5.176 3.235 1.129 1.00 87.25 88 LEU A C 1
ATOM 668 O O . LEU A 1 88 ? -5.095 2.010 1.169 1.00 87.25 88 LEU A O 1
ATOM 672 N N . LEU A 1 89 ? -5.631 3.972 2.142 1.00 87.44 89 LEU A N 1
ATOM 673 C CA . LEU A 1 89 ? -6.182 3.429 3.382 1.00 87.44 89 LEU A CA 1
ATOM 674 C C . LEU A 1 89 ? -7.608 3.949 3.569 1.00 87.44 89 LEU A C 1
ATOM 676 O O . LEU A 1 89 ? -7.828 5.140 3.804 1.00 87.44 89 LEU A O 1
ATOM 680 N N . ALA A 1 90 ? -8.577 3.043 3.494 1.00 86.81 90 ALA A N 1
ATOM 681 C CA . ALA A 1 90 ? -9.977 3.316 3.777 1.00 86.81 90 ALA A CA 1
ATOM 682 C C . ALA A 1 90 ? -10.404 2.559 5.037 1.00 86.81 90 ALA A C 1
ATOM 684 O O . ALA A 1 90 ? -10.275 1.343 5.116 1.00 86.81 90 ALA A O 1
ATOM 685 N N . VAL A 1 91 ? -10.926 3.277 6.027 1.00 85.31 91 VAL A N 1
ATOM 686 C CA . VAL A 1 91 ? -11.413 2.685 7.278 1.00 85.31 91 VAL A CA 1
ATOM 687 C C . VAL A 1 91 ? -12.932 2.702 7.274 1.00 85.31 91 VAL A C 1
ATOM 689 O O . VAL A 1 91 ? -13.544 3.766 7.162 1.00 85.31 91 VAL A O 1
ATOM 692 N N . ASP A 1 92 ? -13.529 1.532 7.458 1.00 84.06 92 ASP A N 1
ATOM 693 C CA . ASP A 1 92 ? -14.958 1.370 7.666 1.00 84.06 92 ASP A CA 1
ATOM 694 C C . ASP A 1 92 ? -15.215 1.025 9.134 1.00 84.06 92 ASP A C 1
ATOM 696 O O . ASP A 1 92 ? -15.001 -0.094 9.600 1.00 84.06 92 ASP A O 1
ATOM 700 N N . GLN A 1 93 ? -15.676 2.035 9.870 1.00 81.31 93 GLN A N 1
ATOM 701 C CA . GLN A 1 93 ? -15.961 1.931 11.298 1.00 81.31 93 GLN A CA 1
ATOM 702 C C . GLN A 1 93 ? -17.183 1.062 11.601 1.00 81.31 93 GLN A C 1
ATOM 704 O O . GLN A 1 93 ? -17.275 0.535 12.705 1.00 81.31 93 GLN A O 1
ATOM 709 N N . SER A 1 94 ? -18.117 0.915 10.656 1.00 83.69 94 SER A N 1
ATOM 710 C CA . SER A 1 94 ? -19.332 0.121 10.876 1.00 83.69 94 SER A CA 1
ATOM 711 C C . SER A 1 94 ? -19.031 -1.376 10.927 1.00 83.69 94 SER A C 1
ATOM 713 O O 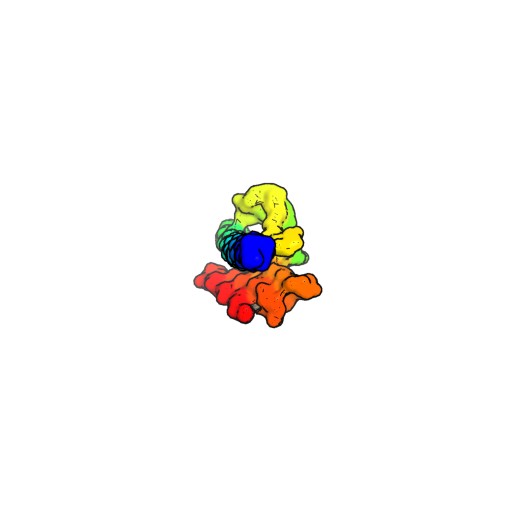. SER A 1 94 ? -19.672 -2.114 11.672 1.00 83.69 94 SER A O 1
ATOM 715 N N . LEU A 1 95 ? -18.011 -1.795 10.178 1.00 82.50 95 LEU A N 1
ATOM 716 C CA . LEU A 1 95 ? -17.533 -3.171 10.098 1.00 82.50 95 LEU A CA 1
ATOM 717 C C . LEU A 1 95 ? -16.214 -3.390 10.865 1.00 82.50 95 LEU A C 1
ATOM 719 O O . LEU A 1 95 ? -15.643 -4.472 10.778 1.00 82.50 95 LEU A O 1
ATOM 723 N N . ASP A 1 96 ? -15.736 -2.375 11.600 1.00 85.19 96 ASP A N 1
ATOM 724 C CA . ASP A 1 96 ? -14.430 -2.338 12.284 1.00 85.19 96 ASP A CA 1
ATOM 725 C C . ASP A 1 96 ? -13.284 -2.880 11.412 1.00 85.19 96 ASP A C 1
ATOM 727 O O . ASP A 1 96 ? -12.462 -3.678 11.858 1.00 85.19 96 ASP A O 1
ATOM 731 N N . GLN A 1 97 ? -13.234 -2.447 10.152 1.00 87.81 97 GLN A N 1
ATOM 732 C CA . GLN A 1 97 ? -12.276 -2.939 9.162 1.00 87.81 97 GLN A CA 1
ATOM 733 C C . GLN A 1 97 ? -11.461 -1.800 8.546 1.00 87.81 97 GLN A C 1
ATOM 735 O O . GLN A 1 97 ? -11.951 -0.681 8.357 1.00 87.81 97 GLN A O 1
ATOM 740 N N . ALA A 1 98 ? -10.231 -2.116 8.153 1.00 86.75 98 ALA A N 1
ATOM 741 C CA . ALA A 1 98 ? -9.423 -1.280 7.280 1.00 86.75 98 ALA A CA 1
ATOM 742 C C . ALA A 1 98 ? -9.217 -1.967 5.931 1.00 86.75 98 ALA A C 1
ATOM 744 O O . ALA A 1 98 ? -9.017 -3.173 5.838 1.00 86.75 98 ALA A O 1
ATOM 745 N N . VAL A 1 99 ? -9.261 -1.182 4.867 1.00 87.44 99 VAL A N 1
ATOM 746 C CA . VAL A 1 99 ? -9.037 -1.613 3.496 1.00 87.44 99 VAL A CA 1
ATOM 747 C C . VAL A 1 99 ? -7.819 -0.867 2.988 1.00 87.44 99 VAL A C 1
ATOM 749 O O . VAL A 1 99 ? -7.830 0.361 2.910 1.00 87.44 99 VAL A O 1
ATOM 752 N N . LEU A 1 100 ? -6.779 -1.617 2.647 1.00 87.50 100 LEU A N 1
ATOM 753 C CA . LEU A 1 100 ? -5.605 -1.104 1.968 1.00 87.50 100 LEU A CA 1
ATOM 754 C C . LEU A 1 100 ? -5.685 -1.474 0.496 1.00 87.50 100 LEU A C 1
ATOM 756 O O . LEU A 1 100 ? -6.025 -2.612 0.171 1.00 87.50 100 LEU A O 1
ATOM 760 N N . GLN A 1 101 ? -5.375 -0.537 -0.391 1.00 87.44 101 GLN A N 1
ATOM 761 C CA . GLN A 1 101 ? -5.432 -0.807 -1.824 1.00 87.44 101 GLN A CA 1
ATOM 762 C C . GLN A 1 101 ? -4.390 -0.029 -2.627 1.00 87.44 101 GLN A C 1
ATOM 764 O O . GLN A 1 101 ? -3.967 1.060 -2.230 1.00 87.44 101 GLN A O 1
ATOM 769 N N . THR A 1 102 ? -3.993 -0.594 -3.764 1.00 86.56 102 THR A N 1
ATOM 770 C CA . THR A 1 102 ? -3.193 0.098 -4.783 1.00 86.56 102 THR A CA 1
ATOM 771 C C . THR A 1 102 ? -4.098 0.758 -5.817 1.00 86.56 102 THR A C 1
ATOM 773 O O . THR A 1 102 ? -5.304 0.507 -5.869 1.00 86.56 102 THR A O 1
ATOM 776 N N . TYR A 1 103 ? -3.518 1.622 -6.641 1.00 82.00 103 TYR A N 1
ATOM 777 C CA . TYR A 1 103 ? -4.173 2.088 -7.856 1.00 82.00 103 TYR A CA 1
ATOM 778 C C . TYR A 1 103 ? -3.859 1.124 -9.001 1.00 82.00 103 TYR A C 1
ATOM 780 O O . TYR A 1 103 ? -2.749 0.618 -9.065 1.00 82.00 103 TYR A O 1
ATOM 788 N N . GLY A 1 104 ? -4.786 0.903 -9.929 1.00 77.12 104 GLY A N 1
ATOM 789 C CA . GLY A 1 104 ? -4.524 0.192 -11.177 1.00 77.12 104 GLY A CA 1
ATOM 790 C C . GLY A 1 104 ? -3.647 1.001 -12.151 1.00 77.12 104 GLY A C 1
ATOM 791 O O . GLY A 1 104 ? -3.395 2.199 -11.941 1.00 77.12 104 GLY A O 1
ATOM 792 N N . PRO A 1 105 ? -3.192 0.395 -13.262 1.00 74.69 105 PRO A N 1
ATOM 793 C CA . PRO A 1 105 ? -2.412 1.067 -14.304 1.00 74.69 105 PRO A CA 1
ATOM 794 C C . PRO A 1 105 ? -3.116 2.307 -14.874 1.00 74.69 105 PRO A C 1
ATOM 796 O O . PRO A 1 105 ? -2.463 3.246 -15.324 1.00 74.69 105 PRO A O 1
ATOM 799 N N . ASP A 1 106 ? -4.448 2.321 -14.839 1.00 79.38 106 ASP A N 1
ATOM 800 C CA . ASP A 1 106 ? -5.310 3.395 -15.328 1.00 79.38 106 ASP A CA 1
ATOM 801 C C . ASP A 1 106 ? -5.464 4.568 -14.338 1.00 79.38 106 ASP A C 1
ATOM 803 O O . ASP A 1 106 ? -6.102 5.574 -14.653 1.00 79.38 106 ASP A O 1
ATOM 807 N N . GLY A 1 107 ? -4.872 4.464 -13.143 1.00 74.50 107 GLY A N 1
ATOM 808 C CA . GLY A 1 107 ? -4.974 5.488 -12.103 1.00 74.50 107 GLY A CA 1
ATOM 809 C C . GLY A 1 107 ? -6.249 5.442 -11.286 1.00 74.50 107 GLY A C 1
ATOM 810 O O . GLY A 1 107 ? -6.423 6.292 -10.410 1.00 74.50 107 GLY A O 1
ATOM 811 N N . LYS A 1 108 ? -7.117 4.460 -11.520 1.00 77.50 108 LYS A N 1
ATOM 812 C CA . LYS A 1 108 ? -8.275 4.237 -10.668 1.00 77.50 108 LYS A CA 1
ATOM 813 C C . LYS A 1 108 ? -7.908 3.323 -9.514 1.00 77.50 108 LYS A C 1
ATOM 815 O O . LYS A 1 108 ? -6.902 2.627 -9.527 1.00 77.50 108 LYS A O 1
ATOM 820 N N . SER A 1 109 ? -8.687 3.415 -8.450 1.00 70.50 109 SER A N 1
ATOM 821 C CA . SER A 1 109 ? -8.460 2.680 -7.210 1.00 70.50 109 SER A CA 1
ATOM 822 C C . SER A 1 109 ? -9.312 1.414 -7.103 1.00 70.50 109 SER A C 1
ATOM 824 O O . SER A 1 109 ? -9.431 0.834 -6.025 1.00 70.50 109 SER A O 1
ATOM 826 N N . ASP A 1 110 ? -9.947 1.012 -8.205 1.00 67.88 110 ASP A N 1
ATOM 827 C CA . ASP A 1 110 ? -10.682 -0.236 -8.314 1.00 67.88 110 ASP A CA 1
ATOM 828 C C . ASP A 1 110 ? -9.747 -1.401 -8.669 1.00 67.88 110 ASP A C 1
ATOM 830 O O . ASP A 1 110 ? -8.715 -1.257 -9.319 1.00 67.88 110 ASP A O 1
ATOM 834 N N . THR A 1 111 ? -10.111 -2.596 -8.205 1.00 62.06 111 THR A N 1
ATOM 835 C CA . THR A 1 111 ? -9.331 -3.827 -8.412 1.00 62.06 111 THR A CA 1
ATOM 836 C C . THR A 1 111 ? -9.446 -4.381 -9.832 1.00 62.06 111 THR A C 1
ATOM 838 O O . THR A 1 111 ? -8.650 -5.233 -10.216 1.00 62.06 111 THR A O 1
ATOM 841 N N . ARG A 1 112 ? -10.391 -3.860 -10.630 1.00 60.50 112 ARG A N 1
ATOM 842 C CA . ARG A 1 112 ? -10.770 -4.396 -11.947 1.00 60.50 112 ARG A CA 1
ATOM 843 C C . ARG A 1 112 ? -9.630 -4.466 -12.958 1.00 60.50 112 ARG A C 1
ATOM 845 O O . ARG A 1 112 ? -9.649 -5.365 -13.790 1.00 60.50 112 ARG A O 1
ATOM 852 N N . ASP A 1 113 ? -8.655 -3.565 -12.862 1.00 61.75 113 ASP A N 1
ATOM 853 C CA . ASP A 1 113 ? -7.507 -3.508 -13.772 1.00 61.75 113 ASP A CA 1
ATOM 854 C C . ASP A 1 113 ? -6.185 -3.870 -13.066 1.00 61.75 113 ASP A C 1
ATOM 856 O O . ASP A 1 113 ? -5.129 -3.325 -13.370 1.00 61.75 113 ASP A O 1
ATOM 860 N N . GLY A 1 114 ? -6.217 -4.810 -12.114 1.00 61.62 114 GLY A N 1
ATOM 861 C CA . GLY A 1 114 ? -5.007 -5.327 -11.458 1.00 61.62 114 GLY A CA 1
ATOM 862 C C . GLY A 1 114 ? -4.574 -4.555 -10.209 1.00 61.62 114 GLY A C 1
ATOM 863 O O . GLY A 1 114 ? -3.458 -4.745 -9.725 1.00 61.62 114 GLY A O 1
ATOM 864 N N . GLY A 1 115 ? -5.455 -3.709 -9.666 1.00 69.06 115 GLY A N 1
ATOM 865 C CA . GLY A 1 115 ? -5.295 -3.149 -8.327 1.00 69.06 115 GLY A CA 1
ATOM 866 C C . GLY A 1 115 ? -5.358 -4.247 -7.260 1.00 69.06 115 GLY A C 1
ATOM 867 O O . GLY A 1 115 ? -6.151 -5.185 -7.346 1.00 69.06 115 GLY A O 1
ATOM 868 N N . LEU A 1 116 ? -4.521 -4.137 -6.234 1.00 75.56 116 LEU A N 1
ATOM 869 C CA . LEU A 1 116 ? -4.496 -5.058 -5.102 1.00 75.56 116 LEU A CA 1
ATOM 870 C C . LEU A 1 116 ? -5.340 -4.492 -3.973 1.00 75.56 116 LEU A C 1
ATOM 872 O O . LEU A 1 116 ? -5.290 -3.291 -3.709 1.00 75.56 116 LEU A O 1
ATOM 876 N N . ARG A 1 117 ? -6.066 -5.359 -3.266 1.00 82.44 117 ARG A N 1
ATOM 877 C CA . ARG A 1 117 ? -6.864 -4.962 -2.107 1.00 82.44 117 ARG A CA 1
ATOM 878 C C . ARG A 1 117 ? -6.647 -5.924 -0.951 1.00 82.44 117 ARG A C 1
ATOM 880 O O . ARG A 1 117 ? -6.863 -7.126 -1.076 1.00 82.44 117 ARG A O 1
ATOM 887 N N . VAL A 1 118 ? -6.282 -5.388 0.204 1.00 84.69 118 VAL A N 1
ATOM 888 C CA . VAL A 1 118 ? -6.155 -6.133 1.457 1.00 84.69 118 VAL A CA 1
ATOM 889 C C . VAL A 1 118 ? -7.186 -5.603 2.433 1.00 84.69 118 VAL A C 1
ATOM 891 O O . VAL A 1 118 ? -7.207 -4.415 2.746 1.00 84.69 118 VAL A O 1
ATOM 894 N N . VAL A 1 119 ? -8.057 -6.488 2.906 1.00 84.69 119 VAL A N 1
ATOM 895 C CA . VAL A 1 119 ? -9.016 -6.171 3.961 1.00 84.69 119 VAL A CA 1
ATOM 896 C C . VAL A 1 119 ? -8.473 -6.717 5.270 1.00 84.69 119 VAL A C 1
ATOM 898 O O . VAL A 1 119 ? -8.167 -7.905 5.393 1.00 84.69 119 VAL A O 1
ATOM 901 N N . VAL A 1 120 ? -8.350 -5.824 6.238 1.00 84.81 120 VAL A N 1
ATOM 902 C CA . VAL A 1 120 ? -7.835 -6.088 7.571 1.00 84.81 120 VAL A CA 1
ATOM 903 C C . VAL A 1 120 ? -9.000 -6.006 8.544 1.00 84.81 120 VAL A C 1
ATOM 905 O O . VAL A 1 120 ? -9.633 -4.960 8.691 1.00 84.81 120 VAL A O 1
ATOM 908 N N . MET A 1 121 ? -9.290 -7.132 9.185 1.00 82.75 121 MET A N 1
ATOM 909 C CA . MET A 1 121 ? -10.282 -7.260 10.244 1.00 82.75 121 MET A CA 1
ATOM 910 C C . MET A 1 121 ? -9.583 -7.701 11.537 1.00 82.75 121 MET A C 1
ATOM 912 O O . MET A 1 121 ? -8.570 -8.399 11.461 1.00 82.75 121 MET A O 1
ATOM 916 N N . PRO A 1 122 ? -10.146 -7.406 12.725 1.00 73.94 122 PRO A N 1
ATOM 917 C CA . PRO A 1 122 ? -9.496 -7.648 14.016 1.00 73.94 122 PRO A CA 1
ATOM 918 C C . PRO A 1 122 ? -9.014 -9.085 14.268 1.00 73.94 122 PRO A C 1
ATOM 920 O O . PRO A 1 122 ? -8.168 -9.304 15.128 1.00 73.94 122 PRO A O 1
ATOM 923 N N . GLN A 1 123 ? -9.561 -10.068 13.548 1.00 70.31 123 GLN A N 1
ATOM 924 C CA . GLN A 1 123 ? -9.220 -11.488 13.683 1.00 70.31 123 GLN A CA 1
ATOM 925 C C . GLN A 1 123 ? -8.778 -12.141 12.365 1.00 70.31 123 GLN A C 1
ATOM 927 O O . GLN A 1 123 ? -8.488 -13.336 12.347 1.00 70.31 123 GLN A O 1
ATOM 932 N N . GLN A 1 124 ? -8.748 -11.399 11.252 1.00 71.88 124 GLN A N 1
ATOM 933 C CA . GLN A 1 124 ? -8.508 -11.981 9.935 1.00 71.88 124 GLN A CA 1
ATOM 934 C C . GLN A 1 124 ? -7.955 -10.949 8.950 1.00 71.88 124 GLN A C 1
ATOM 936 O O . GLN A 1 124 ? -8.543 -9.892 8.733 1.00 71.88 124 GLN A O 1
ATOM 941 N N . LEU A 1 125 ? -6.851 -11.297 8.291 1.00 67.50 125 LEU A N 1
ATOM 942 C CA . LEU A 1 125 ? -6.319 -10.551 7.155 1.00 67.50 125 LEU A CA 1
ATOM 943 C C . LEU A 1 125 ? -6.672 -11.310 5.875 1.00 67.50 125 LEU A C 1
ATOM 945 O O . LEU A 1 125 ? -6.280 -12.464 5.707 1.00 67.50 125 LEU A O 1
ATOM 949 N N . THR A 1 126 ? -7.442 -10.676 4.990 1.00 72.56 126 THR A N 1
ATOM 950 C CA . THR A 1 126 ? -7.870 -11.278 3.720 1.00 72.56 126 THR A CA 1
ATOM 951 C C . THR A 1 126 ? -7.310 -10.474 2.556 1.00 72.56 126 THR A C 1
ATOM 953 O O . THR A 1 126 ? -7.613 -9.291 2.399 1.00 72.56 126 THR A O 1
ATOM 956 N N . VAL A 1 127 ? -6.483 -11.125 1.739 1.00 68.69 127 VAL A N 1
ATOM 957 C CA . VAL A 1 127 ? -5.883 -10.536 0.537 1.00 68.69 127 VAL A CA 1
ATOM 958 C C . VAL A 1 127 ? -6.725 -10.923 -0.673 1.00 68.69 127 VAL A C 1
ATOM 960 O O . VAL A 1 127 ? -6.937 -12.108 -0.923 1.00 68.69 127 VAL A O 1
ATOM 963 N N . TYR A 1 128 ? -7.173 -9.927 -1.429 1.00 68.25 128 TYR A N 1
ATOM 964 C CA . TYR A 1 128 ? -7.883 -10.102 -2.689 1.00 68.25 128 TYR A CA 1
ATOM 965 C C . TYR A 1 128 ? -6.967 -9.664 -3.841 1.00 68.25 128 TYR A C 1
ATOM 967 O O . TYR A 1 128 ? -6.397 -8.572 -3.824 1.00 68.25 128 TYR A O 1
ATOM 975 N N . SER A 1 129 ? -6.815 -10.540 -4.833 1.00 58.22 129 SER A N 1
ATOM 976 C CA . SER A 1 129 ? -6.163 -10.269 -6.118 1.00 58.22 129 SER A CA 1
ATOM 977 C C . SER A 1 129 ? -7.139 -10.755 -7.181 1.00 58.22 129 SER A C 1
ATOM 979 O O . SER A 1 129 ? -7.448 -11.947 -7.186 1.00 58.22 129 SER A O 1
ATOM 981 N N . GLU A 1 130 ? -7.654 -9.848 -8.011 1.00 53.50 130 GLU A N 1
ATOM 982 C CA . GLU A 1 130 ? -8.403 -10.212 -9.225 1.00 53.50 130 GLU A CA 1
ATOM 983 C C . GLU A 1 130 ? -7.443 -10.564 -10.371 1.00 53.50 130 GLU A C 1
ATOM 985 O O . GLU A 1 130 ? -6.292 -10.058 -10.361 1.00 53.50 130 GLU A O 1
#

Radius of gyration: 21.56 Å; chains: 1; bounding box: 50×26×71 Å

Sequence (130 aa):
MIILKRVLLALVLVFVGVLLALGLLFRASKDIVVDTRMELVACAVAAQDYRNTHGKWPENRGQIDASVSTALGMGGGGRQDEWGRPFLLAVDQSLDQAVLQTYGPDGKSDTRDGGLRVVVMPQQLTVYSE

pLDDT: mean 78.44, std 8.64, range [53.5, 88.06]

InterPro domains:
  IPR045584 Pilin-like [SSF54523] (34-113)

Foldseek 3Di:
DVVVVVVVVVVVVVVVVVVVVVVVVVVVVVVQQVVQVVLLVLLLVLQLVLCVVVVAGDPDAFFQALVVCVSSVNHRHADAHSVRHTWGWHADVVQRKIKTKHAAPVRHGDLPRFIWIWIHDNVDIDTDTD